Protein AF-A0A7V5G6G7-F1 (afdb_monomer_lite)

Foldseek 3Di:
DDDPQAPQVQLCVLVVNPPVVLLVLLVVLLVVPVPDDLVPDDLVVNLVVLVVCLVSCNNRRSVVLNVLSCVCNVVVDPDPVSVVVNSVSSNVSSVRSCVVVVVQDAAEEEEEALDPVVVVVCCVVRVVRHRYHYDNDLVSRVVCLVPDDHQEYEYDPVRVVNCVVVVVSPHHYD

Structure (mmCIF, N/CA/C/O backbone):
data_AF-A0A7V5G6G7-F1
#
_entry.id   AF-A0A7V5G6G7-F1
#
loop_
_atom_site.group_PDB
_atom_site.id
_atom_site.type_symbol
_atom_site.label_atom_id
_atom_site.label_alt_id
_atom_site.label_comp_id
_atom_site.label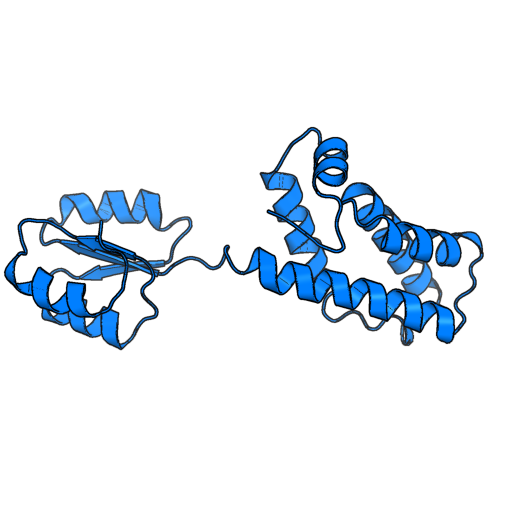_asym_id
_atom_site.label_entity_id
_atom_site.label_seq_id
_atom_site.pdbx_PDB_ins_code
_atom_site.Cartn_x
_atom_site.Cartn_y
_atom_site.Cartn_z
_atom_site.occupancy
_atom_site.B_iso_or_equiv
_atom_site.auth_seq_id
_atom_site.auth_comp_id
_atom_site.auth_asym_id
_atom_site.auth_atom_id
_atom_site.pdbx_PDB_model_num
ATOM 1 N N . MET A 1 1 ? 2.253 11.106 6.820 1.00 67.94 1 MET A N 1
ATOM 2 C CA . MET A 1 1 ? 3.065 9.874 6.968 1.00 67.94 1 MET A CA 1
ATOM 3 C C . MET A 1 1 ? 4.425 10.132 6.327 1.00 67.94 1 MET A C 1
ATOM 5 O O . MET A 1 1 ? 4.432 10.717 5.256 1.00 67.94 1 MET A O 1
ATOM 9 N N . ASN A 1 2 ? 5.552 9.799 6.968 1.00 85.31 2 ASN A N 1
ATOM 10 C CA . ASN A 1 2 ? 6.886 10.084 6.412 1.00 85.31 2 ASN A CA 1
ATOM 11 C C . ASN A 1 2 ? 7.520 8.812 5.824 1.00 85.31 2 ASN A C 1
ATOM 13 O O . ASN A 1 2 ? 7.613 7.802 6.532 1.00 85.31 2 ASN A O 1
ATOM 17 N N . PHE A 1 3 ? 7.955 8.893 4.566 1.00 92.81 3 PHE A N 1
ATOM 18 C CA . PHE A 1 3 ? 8.583 7.819 3.796 1.00 92.81 3 PHE A CA 1
ATOM 19 C C . PHE A 1 3 ? 10.021 8.203 3.428 1.00 92.81 3 PHE A C 1
ATOM 21 O O . PHE A 1 3 ? 10.312 9.339 3.066 1.00 92.81 3 PHE A O 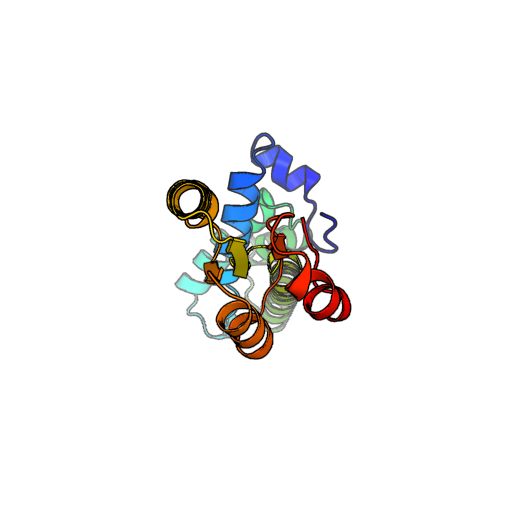1
ATOM 28 N N . LYS A 1 4 ? 10.940 7.245 3.504 1.00 96.19 4 LYS A N 1
ATOM 29 C CA . LYS A 1 4 ? 12.360 7.405 3.184 1.00 96.19 4 LYS A CA 1
ATOM 30 C C . LYS A 1 4 ? 12.622 7.347 1.683 1.00 96.19 4 LYS A C 1
ATOM 32 O O . LYS A 1 4 ? 13.572 7.976 1.209 1.00 96.19 4 LYS A O 1
ATOM 37 N N . TYR A 1 5 ? 11.848 6.554 0.944 1.00 97.06 5 TYR A N 1
ATOM 38 C CA . TYR A 1 5 ? 12.071 6.316 -0.485 1.00 97.06 5 TYR A CA 1
ATOM 39 C C . TYR A 1 5 ? 11.002 6.934 -1.392 1.00 97.06 5 TYR A C 1
ATOM 41 O O . TYR A 1 5 ? 11.114 6.808 -2.614 1.00 97.06 5 TYR A O 1
ATOM 49 N N . ILE A 1 6 ? 10.006 7.605 -0.810 1.00 97.31 6 ILE A N 1
ATOM 50 C CA . ILE A 1 6 ? 8.837 8.136 -1.512 1.00 97.31 6 ILE A CA 1
ATOM 51 C C . ILE A 1 6 ? 8.636 9.603 -1.141 1.00 97.31 6 ILE A C 1
ATOM 53 O O . ILE A 1 6 ? 8.428 9.933 0.025 1.00 97.31 6 ILE A O 1
ATOM 57 N N . ASP A 1 7 ? 8.659 10.475 -2.143 1.00 97.56 7 ASP A N 1
ATOM 58 C CA . ASP A 1 7 ? 8.239 11.865 -1.999 1.00 97.56 7 ASP A CA 1
ATOM 59 C C . ASP A 1 7 ? 6.708 11.936 -2.060 1.00 97.56 7 ASP A C 1
ATOM 61 O O . ASP A 1 7 ? 6.095 11.935 -3.129 1.00 97.56 7 ASP A O 1
ATOM 65 N N . THR A 1 8 ? 6.082 11.924 -0.885 1.00 95.94 8 THR A N 1
ATOM 66 C CA . THR A 1 8 ? 4.618 11.879 -0.777 1.00 95.94 8 THR A CA 1
ATOM 67 C C . THR A 1 8 ? 3.966 13.191 -1.196 1.00 95.94 8 THR A C 1
ATOM 69 O O . THR A 1 8 ? 2.872 13.159 -1.749 1.00 95.94 8 THR A O 1
ATOM 72 N N . GLU A 1 9 ? 4.630 14.330 -0.990 1.00 96.31 9 GLU A N 1
ATOM 73 C CA . GLU A 1 9 ? 4.106 15.627 -1.430 1.00 96.31 9 GLU A CA 1
ATOM 74 C C . GLU A 1 9 ? 4.030 15.670 -2.956 1.00 96.31 9 GLU A C 1
ATOM 76 O O . GLU A 1 9 ? 2.979 15.987 -3.517 1.00 96.31 9 GLU A O 1
ATOM 81 N N . LEU A 1 10 ? 5.102 15.246 -3.631 1.00 97.19 10 LEU A N 1
ATOM 82 C CA . LEU A 1 10 ? 5.132 15.145 -5.088 1.00 97.19 10 LEU A CA 1
ATOM 83 C C . LEU A 1 10 ? 4.106 14.131 -5.618 1.00 97.19 10 LEU A C 1
ATOM 85 O O . LEU A 1 10 ? 3.391 14.409 -6.582 1.00 97.19 10 LEU A O 1
ATOM 89 N N . GLY A 1 11 ? 4.014 12.957 -4.988 1.00 97.12 11 GLY A N 1
ATOM 90 C CA . GLY A 1 11 ? 3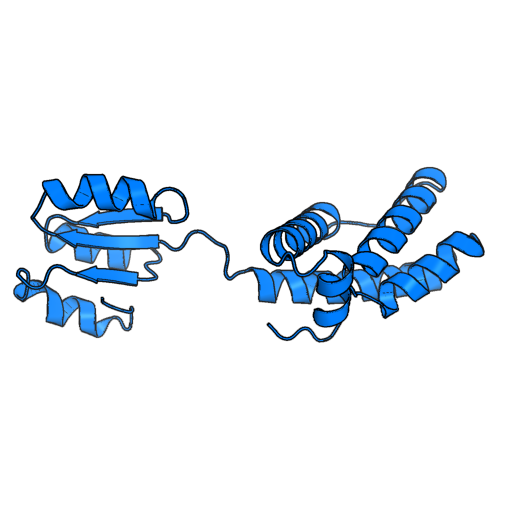.058 11.923 -5.380 1.00 97.12 11 GLY A CA 1
ATOM 91 C C . GLY A 1 11 ? 1.602 12.383 -5.259 1.00 97.12 11 GLY A C 1
ATOM 92 O O . GLY A 1 11 ? 0.802 12.194 -6.177 1.00 97.12 11 GLY A O 1
ATOM 93 N N . LEU A 1 12 ? 1.264 13.061 -4.158 1.00 96.75 12 LEU A N 1
ATOM 94 C CA . LEU A 1 12 ? -0.054 13.666 -3.965 1.00 96.75 12 LEU A CA 1
ATOM 95 C C . LEU A 1 12 ? -0.308 14.798 -4.958 1.00 96.75 12 LEU A C 1
ATOM 97 O O . LEU A 1 12 ? -1.415 14.891 -5.486 1.00 96.75 12 LEU A O 1
ATOM 101 N N . GLN A 1 13 ? 0.698 15.618 -5.273 1.00 97.31 13 GLN A N 1
ATOM 102 C CA . GLN A 1 13 ? 0.575 16.672 -6.281 1.00 97.31 13 GLN A CA 1
ATOM 103 C C . GLN A 1 13 ? 0.153 16.103 -7.645 1.00 97.31 13 GLN A C 1
ATOM 105 O O . GLN A 1 13 ? -0.750 16.651 -8.278 1.00 97.31 13 GLN A O 1
ATOM 110 N N . TYR A 1 14 ? 0.732 14.979 -8.083 1.00 97.00 14 TYR A N 1
ATOM 111 C CA . TYR A 1 14 ? 0.333 14.321 -9.336 1.00 97.00 14 TYR A CA 1
ATOM 112 C C . TYR A 1 14 ? -1.082 13.735 -9.315 1.00 97.00 14 TYR A C 1
ATOM 114 O O . TYR A 1 14 ? -1.667 13.512 -10.376 1.00 97.00 14 TYR A O 1
ATOM 122 N N . LEU A 1 15 ? -1.646 13.512 -8.129 1.00 95.06 15 LEU A N 1
ATOM 123 C CA . LEU A 1 15 ? -3.011 13.028 -7.930 1.00 95.06 15 LEU A CA 1
ATOM 124 C C . LEU A 1 15 ? -3.959 14.123 -7.419 1.00 95.06 15 LEU A C 1
ATOM 126 O O . LEU A 1 15 ? -4.996 13.812 -6.835 1.00 95.06 15 LEU A O 1
ATOM 130 N N . ASN A 1 16 ? -3.628 15.401 -7.643 1.00 94.62 16 ASN A N 1
ATOM 131 C CA . ASN A 1 16 ? -4.431 16.559 -7.229 1.00 94.62 16 ASN A CA 1
ATOM 132 C C . ASN A 1 16 ? -4.789 16.560 -5.728 1.00 94.62 16 ASN A C 1
ATOM 134 O O . ASN A 1 16 ? -5.883 16.968 -5.346 1.00 94.62 16 ASN A O 1
ATOM 138 N N . GLY A 1 17 ? -3.887 16.064 -4.879 1.00 94.06 17 GLY A N 1
ATOM 139 C CA . GLY A 1 17 ? -4.082 15.971 -3.432 1.00 94.06 17 GLY A CA 1
ATOM 140 C C . GLY A 1 17 ? -5.028 14.855 -2.977 1.00 94.06 17 GLY A C 1
ATOM 141 O O . GLY A 1 17 ? -5.401 14.829 -1.809 1.00 94.06 17 GLY A O 1
ATOM 142 N N . ASN A 1 18 ? -5.439 13.933 -3.856 1.00 93.00 18 ASN A N 1
ATOM 143 C CA . ASN A 1 18 ? -6.342 12.845 -3.480 1.00 93.00 18 ASN A CA 1
ATOM 144 C C . ASN A 1 18 ? -5.605 11.747 -2.691 1.00 93.00 18 ASN A C 1
ATOM 146 O O . ASN A 1 18 ? -5.060 10.803 -3.269 1.00 93.00 18 ASN A O 1
ATOM 150 N N . GLU A 1 19 ? -5.614 11.874 -1.364 1.00 92.88 19 GLU A N 1
ATOM 151 C CA . GLU A 1 19 ? -4.961 10.935 -0.447 1.00 92.88 19 GLU A CA 1
ATOM 152 C C . GLU A 1 19 ? -5.532 9.516 -0.534 1.00 92.88 19 GLU A C 1
ATOM 154 O O . GLU A 1 19 ? -4.769 8.553 -0.604 1.00 92.88 19 GLU A O 1
ATOM 159 N N . GLU A 1 20 ? -6.857 9.362 -0.593 1.00 88.25 20 GLU A N 1
ATOM 160 C CA . GLU A 1 20 ? -7.503 8.045 -0.664 1.00 88.25 20 GLU A CA 1
ATOM 161 C C . GLU A 1 20 ? -7.041 7.268 -1.905 1.00 88.25 20 GLU A C 1
ATOM 163 O O . GLU A 1 20 ? -6.612 6.112 -1.817 1.00 88.25 20 GLU A O 1
ATOM 168 N N . LEU A 1 21 ? -7.060 7.929 -3.067 1.00 90.06 21 LEU A N 1
ATOM 169 C CA . LEU A 1 21 ? -6.578 7.353 -4.315 1.00 90.06 21 LEU A CA 1
ATOM 170 C C . LEU A 1 21 ? -5.077 7.055 -4.246 1.00 90.06 21 LEU A C 1
ATOM 172 O O . LEU A 1 21 ? -4.652 5.988 -4.688 1.00 90.06 21 LEU A O 1
ATOM 176 N N . TYR A 1 22 ? -4.282 7.959 -3.674 1.00 95.75 22 TYR A N 1
ATOM 177 C CA . TYR A 1 22 ? -2.844 7.769 -3.509 1.00 95.75 22 TYR A CA 1
ATOM 178 C C . TYR A 1 22 ? -2.533 6.500 -2.706 1.00 95.75 22 TYR A C 1
ATOM 180 O O . TYR A 1 22 ? -1.830 5.612 -3.197 1.00 95.75 22 TYR A O 1
ATOM 188 N N . PHE A 1 23 ? -3.133 6.346 -1.523 1.00 92.31 23 PHE A N 1
ATOM 189 C CA . PHE A 1 23 ? -2.944 5.158 -0.690 1.00 92.31 23 PHE A CA 1
ATOM 190 C C . PHE A 1 23 ? -3.472 3.886 -1.356 1.00 92.31 23 PHE A C 1
ATOM 192 O O . PHE A 1 23 ? -2.823 2.841 -1.282 1.00 92.31 23 PHE A O 1
ATOM 199 N N . LYS A 1 24 ? -4.606 3.959 -2.063 1.00 90.00 24 LYS A N 1
ATOM 200 C CA . LYS A 1 24 ? -5.131 2.829 -2.842 1.00 90.00 24 LYS A CA 1
ATOM 201 C C . LYS A 1 24 ? -4.141 2.369 -3.912 1.00 90.00 24 LYS A C 1
ATOM 203 O O . LYS A 1 24 ? -3.923 1.167 -4.074 1.00 90.00 24 LYS A O 1
ATOM 208 N N . ILE A 1 25 ? -3.517 3.300 -4.634 1.00 95.56 25 ILE A N 1
ATOM 209 C CA . ILE A 1 25 ? -2.525 2.962 -5.659 1.00 95.56 25 ILE A CA 1
ATOM 210 C C . ILE A 1 25 ? -1.250 2.401 -5.013 1.00 95.56 25 ILE A C 1
ATOM 212 O O . ILE A 1 25 ? -0.727 1.412 -5.522 1.00 95.56 25 ILE A O 1
ATOM 216 N N . LEU A 1 26 ? -0.787 2.942 -3.879 1.00 96.25 26 LEU A N 1
ATOM 217 C CA . LEU A 1 26 ? 0.354 2.380 -3.141 1.00 96.25 26 LEU A CA 1
ATOM 218 C C . LEU A 1 26 ? 0.102 0.929 -2.694 1.00 96.25 26 LEU A C 1
ATOM 220 O O . LEU A 1 26 ? 0.958 0.069 -2.896 1.00 96.25 26 LEU A O 1
ATOM 224 N N . LYS A 1 27 ? -1.088 0.622 -2.161 1.00 93.25 27 LYS A N 1
ATOM 225 C CA . LYS A 1 27 ? -1.472 -0.755 -1.790 1.00 93.25 27 LYS A CA 1
ATOM 226 C C . LYS A 1 27 ? -1.486 -1.685 -3.002 1.00 93.25 27 LYS A C 1
ATOM 228 O O . LYS A 1 27 ? -0.924 -2.777 -2.961 1.00 93.25 27 LYS A O 1
ATOM 233 N N . ASN A 1 28 ? -2.074 -1.235 -4.111 1.00 93.38 28 ASN A N 1
ATOM 234 C CA . ASN A 1 28 ? -2.078 -1.997 -5.362 1.00 93.38 28 ASN A CA 1
ATOM 235 C C . ASN A 1 28 ? -0.662 -2.223 -5.906 1.00 93.38 28 ASN A C 1
ATOM 237 O O . ASN A 1 28 ? -0.385 -3.282 -6.468 1.00 93.38 28 ASN A O 1
ATOM 241 N N . PHE A 1 29 ? 0.231 -1.248 -5.735 1.00 97.25 29 PHE A N 1
ATOM 242 C CA . PHE A 1 29 ? 1.632 -1.364 -6.117 1.00 97.25 29 PHE A CA 1
ATOM 243 C C . PHE A 1 29 ? 2.332 -2.476 -5.324 1.00 97.25 29 PHE A C 1
ATOM 245 O O . PHE A 1 29 ? 2.926 -3.362 -5.937 1.00 97.25 29 PHE A O 1
ATOM 252 N N . VAL A 1 30 ? 2.194 -2.490 -3.993 1.00 95.75 30 VAL A N 1
ATOM 253 C CA . VAL A 1 30 ? 2.727 -3.563 -3.130 1.00 95.75 30 VAL A CA 1
ATOM 254 C C . VAL A 1 30 ? 2.178 -4.922 -3.552 1.00 95.75 30 VAL A C 1
ATOM 256 O O . VAL A 1 30 ? 2.946 -5.817 -3.898 1.00 95.75 30 VAL A O 1
ATOM 259 N N . ASN A 1 31 ? 0.850 -5.058 -3.612 1.00 92.25 31 ASN A N 1
ATOM 260 C CA . ASN A 1 31 ? 0.189 -6.324 -3.933 1.00 92.25 31 ASN A CA 1
ATOM 261 C C . ASN A 1 31 ? 0.631 -6.904 -5.279 1.00 92.25 31 ASN A C 1
ATOM 263 O O . ASN A 1 31 ? 0.704 -8.120 -5.434 1.00 92.25 31 ASN A O 1
ATOM 267 N N . ARG A 1 32 ? 0.917 -6.042 -6.259 1.00 94.81 32 ARG A N 1
ATOM 268 C CA . ARG A 1 32 ? 1.304 -6.463 -7.605 1.00 94.81 32 ARG A CA 1
ATOM 269 C C . ARG A 1 32 ? 2.779 -6.837 -7.728 1.00 94.81 32 ARG A C 1
ATOM 271 O O . ARG A 1 32 ? 3.105 -7.663 -8.577 1.00 94.81 32 ARG A O 1
ATOM 278 N N . TYR A 1 33 ? 3.660 -6.203 -6.957 1.00 96.94 33 TYR A N 1
ATOM 279 C CA . TYR A 1 33 ? 5.101 -6.266 -7.214 1.00 96.94 33 TYR A CA 1
ATOM 280 C C . TYR A 1 33 ? 5.937 -6.866 -6.082 1.00 96.94 33 TYR A C 1
ATOM 282 O O . TYR A 1 33 ? 7.123 -7.086 -6.304 1.00 96.94 33 TYR A O 1
ATOM 290 N N . LYS A 1 34 ? 5.357 -7.174 -4.912 1.00 95.19 34 LYS A N 1
ATOM 291 C CA . LYS A 1 34 ? 6.103 -7.724 -3.761 1.00 95.19 34 LYS A CA 1
ATOM 292 C C . LYS A 1 34 ? 6.833 -9.035 -4.045 1.00 95.19 34 LYS A C 1
ATOM 294 O O . LYS A 1 34 ? 7.916 -9.253 -3.524 1.00 95.19 34 LYS A O 1
ATOM 299 N N . ASP A 1 35 ? 6.275 -9.850 -4.935 1.00 94.06 35 ASP A N 1
ATOM 300 C CA . ASP A 1 35 ? 6.833 -11.149 -5.318 1.00 94.06 35 ASP A CA 1
ATOM 301 C C . ASP A 1 35 ? 7.456 -11.115 -6.729 1.00 94.06 35 ASP A C 1
ATOM 303 O O . ASP A 1 35 ? 7.706 -12.157 -7.340 1.00 94.06 35 ASP A O 1
ATOM 307 N N . LEU A 1 36 ? 7.670 -9.921 -7.301 1.00 95.19 36 LEU A N 1
ATOM 308 C CA . LEU A 1 36 ? 8.178 -9.780 -8.663 1.00 95.19 36 LEU A CA 1
ATOM 309 C C . LEU A 1 36 ? 9.640 -10.236 -8.756 1.00 95.19 36 LEU A C 1
ATOM 311 O O . LEU A 1 36 ? 10.540 -9.601 -8.217 1.00 95.19 36 LEU A O 1
ATOM 315 N N . GLN A 1 37 ? 9.886 -11.267 -9.562 1.00 93.69 37 GLN A N 1
ATOM 316 C CA . GLN A 1 37 ? 11.230 -11.715 -9.929 1.00 93.69 37 GLN A CA 1
ATOM 317 C C . GLN A 1 37 ? 11.566 -11.231 -11.341 1.00 93.69 37 GLN A C 1
ATOM 319 O O . GLN A 1 37 ? 11.224 -11.868 -12.338 1.00 93.69 37 GLN A O 1
ATOM 324 N N . ILE A 1 38 ? 12.196 -10.061 -11.443 1.00 92.31 38 ILE A N 1
ATOM 325 C CA . ILE A 1 38 ? 12.409 -9.388 -12.731 1.00 92.31 38 ILE A CA 1
ATOM 326 C C . ILE A 1 38 ? 13.456 -10.090 -13.609 1.00 92.31 38 ILE A C 1
ATOM 328 O O . ILE A 1 38 ? 13.410 -10.007 -14.833 1.00 92.31 38 ILE A O 1
ATOM 332 N N . GLU A 1 39 ? 14.387 -10.810 -12.988 1.00 87.50 39 GLU A N 1
ATOM 333 C CA . GLU A 1 39 ? 15.536 -11.452 -13.626 1.00 87.50 39 GLU A CA 1
ATOM 334 C C . GLU A 1 39 ? 15.158 -12.693 -14.445 1.00 87.50 39 GLU A C 1
ATOM 336 O O . GLU A 1 39 ? 15.946 -13.133 -15.282 1.00 87.50 39 GLU A O 1
ATOM 341 N N . ILE A 1 40 ? 13.971 -13.258 -14.207 1.00 90.94 40 ILE A N 1
ATOM 342 C CA . ILE A 1 40 ? 13.472 -14.460 -14.893 1.00 90.94 40 ILE A CA 1
ATOM 343 C C . ILE A 1 40 ? 12.418 -14.149 -15.963 1.00 90.94 40 ILE A C 1
ATOM 345 O O . ILE A 1 40 ? 11.906 -15.065 -16.607 1.00 90.94 40 ILE A O 1
ATOM 349 N N . LEU A 1 41 ? 12.064 -12.874 -16.147 1.00 93.06 41 LEU A N 1
ATOM 350 C CA . LEU A 1 41 ? 11.089 -12.472 -17.155 1.00 93.06 41 LEU A CA 1
ATOM 351 C C . LEU A 1 41 ? 11.670 -12.596 -18.566 1.00 93.06 41 LEU A C 1
ATOM 353 O O . LEU A 1 41 ? 12.833 -12.277 -18.817 1.00 93.06 41 LEU A O 1
ATOM 357 N N . ASP A 1 42 ? 10.821 -12.998 -19.512 1.00 93.56 42 ASP A N 1
ATOM 358 C CA . ASP A 1 42 ? 11.132 -12.855 -20.932 1.00 93.56 42 ASP A CA 1
ATOM 359 C C . ASP A 1 42 ? 11.246 -11.370 -21.324 1.00 93.56 42 ASP A C 1
ATOM 361 O O . ASP A 1 42 ? 10.766 -10.478 -20.622 1.00 93.56 42 ASP A O 1
ATOM 365 N N . ARG A 1 43 ? 11.916 -11.093 -22.449 1.00 89.56 43 ARG A N 1
ATOM 366 C CA . ARG A 1 43 ? 12.271 -9.724 -22.854 1.00 89.56 43 ARG A CA 1
ATOM 367 C C . ARG A 1 43 ? 11.049 -8.811 -23.017 1.00 89.56 43 ARG A C 1
ATOM 369 O O . ARG A 1 43 ? 11.118 -7.654 -22.606 1.00 89.56 43 ARG A O 1
ATOM 376 N N . ASP A 1 44 ? 9.954 -9.316 -23.576 1.00 90.12 44 ASP A N 1
ATOM 377 C CA . ASP A 1 44 ? 8.755 -8.514 -23.837 1.00 90.12 44 ASP A CA 1
ATOM 378 C C . ASP A 1 44 ? 8.014 -8.186 -22.535 1.00 90.12 44 ASP A C 1
ATOM 380 O O . ASP A 1 44 ? 7.620 -7.040 -22.299 1.00 90.12 44 ASP A O 1
ATOM 384 N N . LYS A 1 45 ? 7.867 -9.165 -21.631 1.00 94.44 45 LYS A N 1
ATOM 385 C CA . LYS A 1 45 ? 7.295 -8.923 -20.299 1.00 94.44 45 LYS A CA 1
ATOM 386 C C . LYS A 1 45 ? 8.183 -8.027 -19.459 1.00 94.44 45 LYS A C 1
ATOM 388 O O . LYS A 1 45 ? 7.658 -7.170 -18.750 1.00 94.44 45 LYS A O 1
ATOM 393 N N . LEU A 1 46 ? 9.498 -8.207 -19.532 1.00 95.25 46 LEU A N 1
ATOM 394 C CA . LEU A 1 46 ? 10.470 -7.380 -18.828 1.00 95.25 46 LEU A CA 1
ATOM 395 C C . LEU A 1 46 ? 10.321 -5.912 -19.230 1.00 95.25 46 LEU A C 1
ATOM 397 O O . LEU A 1 46 ? 10.192 -5.044 -18.366 1.00 95.25 46 LEU A O 1
ATOM 401 N N . ASP A 1 47 ? 10.281 -5.640 -20.533 1.00 94.06 47 ASP A N 1
ATOM 402 C CA . ASP A 1 47 ? 10.173 -4.278 -21.044 1.00 94.06 47 ASP A CA 1
ATOM 403 C C . ASP A 1 47 ? 8.856 -3.610 -20.628 1.00 94.06 47 ASP A C 1
ATOM 405 O O . ASP A 1 47 ? 8.862 -2.507 -20.074 1.00 94.06 47 ASP A O 1
ATOM 409 N N . ASN A 1 48 ? 7.735 -4.318 -20.794 1.00 95.06 48 ASN A N 1
ATOM 410 C CA . ASN A 1 48 ? 6.419 -3.840 -20.369 1.00 95.06 48 ASN A CA 1
ATOM 411 C C . ASN A 1 48 ? 6.345 -3.605 -18.853 1.00 95.06 48 ASN A C 1
ATOM 413 O O . ASN A 1 48 ? 5.768 -2.613 -18.398 1.00 95.06 48 ASN A O 1
ATOM 417 N N . THR A 1 49 ? 6.948 -4.490 -18.059 1.00 96.81 49 THR A N 1
ATOM 418 C CA . THR A 1 49 ? 6.968 -4.382 -16.595 1.00 96.81 49 THR A CA 1
ATOM 419 C C . THR A 1 49 ? 7.781 -3.170 -16.151 1.00 96.81 49 THR A C 1
ATOM 421 O O . THR A 1 49 ? 7.285 -2.362 -15.368 1.00 96.81 49 THR A O 1
ATOM 424 N N . ILE A 1 50 ? 8.988 -2.975 -16.693 1.00 97.00 50 ILE A N 1
ATOM 425 C CA . ILE A 1 50 ? 9.826 -1.811 -16.371 1.00 97.00 50 ILE A CA 1
ATOM 426 C C . ILE A 1 50 ? 9.150 -0.517 -16.825 1.00 97.00 50 ILE A C 1
ATOM 428 O O . ILE A 1 50 ? 9.156 0.458 -16.076 1.00 97.00 50 ILE A O 1
ATOM 432 N N . HIS A 1 51 ? 8.525 -0.498 -18.005 1.00 96.44 51 HIS A N 1
ATOM 433 C CA . HIS A 1 51 ? 7.766 0.660 -18.476 1.00 96.44 51 HIS A CA 1
ATOM 434 C C . HIS A 1 51 ? 6.607 1.013 -17.531 1.00 96.44 51 HIS A C 1
ATOM 436 O O . HIS A 1 51 ? 6.416 2.173 -17.167 1.00 96.44 51 HIS A O 1
ATOM 442 N N . THR A 1 52 ? 5.867 0.002 -17.076 1.00 97.44 52 THR A N 1
ATOM 443 C CA . THR A 1 52 ? 4.752 0.192 -16.142 1.00 97.44 52 THR A CA 1
ATOM 444 C C . THR A 1 52 ? 5.247 0.707 -14.791 1.00 97.44 52 THR A C 1
ATOM 446 O O . THR A 1 52 ? 4.703 1.678 -14.263 1.00 97.44 52 THR A O 1
ATOM 449 N N . ILE A 1 53 ? 6.308 0.107 -14.240 1.00 98.19 53 ILE A N 1
ATOM 450 C CA . ILE A 1 53 ? 6.887 0.547 -12.966 1.00 98.19 53 ILE A CA 1
ATOM 451 C C . ILE A 1 53 ? 7.475 1.953 -13.100 1.00 98.19 53 ILE A C 1
ATOM 453 O O . ILE A 1 53 ? 7.298 2.747 -12.183 1.00 98.19 53 ILE A O 1
ATOM 457 N N . LYS A 1 54 ? 8.095 2.316 -14.232 1.00 97.44 54 LYS A N 1
ATOM 458 C CA . LYS A 1 54 ? 8.543 3.692 -14.521 1.00 97.44 54 LYS A CA 1
ATOM 459 C C . LYS A 1 54 ? 7.392 4.687 -14.363 1.00 97.44 54 LYS A C 1
ATOM 461 O O . LYS A 1 54 ? 7.531 5.657 -13.625 1.00 97.44 54 LYS A O 1
ATOM 466 N N . GLY A 1 55 ? 6.263 4.437 -15.029 1.00 96.88 55 GLY A N 1
ATOM 467 C CA . GLY A 1 55 ? 5.094 5.317 -14.960 1.00 96.88 55 GLY A CA 1
ATOM 468 C C . GLY A 1 55 ? 4.551 5.444 -13.536 1.00 96.88 55 GLY A C 1
ATOM 469 O O . GLY A 1 55 ? 4.443 6.547 -13.011 1.00 96.88 55 GLY A O 1
ATOM 470 N N . LEU A 1 56 ? 4.294 4.308 -12.881 1.00 97.75 56 LEU A N 1
ATOM 471 C CA . LEU A 1 56 ? 3.756 4.285 -11.519 1.00 97.75 56 LEU A CA 1
ATOM 472 C C . LEU A 1 56 ? 4.701 4.944 -10.508 1.00 97.75 56 LEU A C 1
ATOM 474 O O . LEU A 1 56 ? 4.265 5.768 -9.714 1.00 97.75 56 LEU A O 1
ATOM 478 N N . SER A 1 57 ? 5.993 4.620 -10.550 1.00 98.12 57 SER A N 1
ATOM 479 C CA . SER A 1 57 ? 6.988 5.190 -9.634 1.00 98.12 57 SER A CA 1
ATOM 480 C C . SER A 1 57 ? 7.154 6.700 -9.820 1.00 98.12 57 SER A C 1
ATOM 482 O O . SER A 1 57 ? 7.348 7.403 -8.833 1.00 98.12 57 SER A O 1
ATOM 484 N N . ALA A 1 58 ? 7.019 7.221 -11.044 1.00 97.62 58 ALA A N 1
ATOM 485 C CA . ALA A 1 58 ? 6.986 8.662 -11.284 1.00 97.62 58 ALA A CA 1
ATOM 486 C C . ALA A 1 58 ? 5.753 9.312 -10.635 1.00 97.62 58 ALA A C 1
ATOM 488 O O . ALA A 1 58 ? 5.897 10.253 -9.859 1.00 97.62 58 ALA A O 1
ATOM 489 N N . THR A 1 59 ? 4.558 8.776 -10.906 1.00 97.38 59 THR A N 1
ATOM 490 C CA . THR A 1 59 ? 3.294 9.294 -10.356 1.00 97.38 59 THR A CA 1
ATOM 491 C C . THR A 1 59 ? 3.243 9.218 -8.833 1.00 97.38 59 THR A C 1
ATOM 493 O O . THR A 1 59 ? 2.672 10.094 -8.201 1.00 97.38 59 THR A O 1
ATOM 496 N N . LEU A 1 60 ? 3.850 8.195 -8.232 1.00 98.00 60 LEU A N 1
ATOM 497 C CA . LEU A 1 60 ? 3.827 7.967 -6.787 1.00 98.00 60 LEU A CA 1
ATOM 498 C C . LEU A 1 60 ? 4.980 8.650 -6.038 1.00 98.00 60 LEU A C 1
ATOM 500 O O . LEU A 1 60 ? 5.152 8.395 -4.855 1.00 98.00 60 LEU A O 1
ATOM 504 N N . GLY A 1 61 ? 5.807 9.468 -6.700 1.00 97.75 61 GLY A N 1
ATOM 505 C CA . GLY A 1 61 ? 6.918 10.167 -6.040 1.00 97.75 61 GLY A CA 1
ATOM 506 C C . GLY A 1 61 ? 8.116 9.277 -5.672 1.00 97.75 61 GLY A C 1
ATOM 507 O O . GLY A 1 61 ? 8.994 9.679 -4.911 1.00 97.75 61 GLY A O 1
ATOM 508 N N . MET A 1 62 ? 8.220 8.071 -6.235 1.00 98.25 62 MET A N 1
ATOM 509 C CA . MET A 1 62 ? 9.357 7.151 -6.070 1.00 98.25 62 MET A CA 1
ATOM 510 C C . MET A 1 62 ? 10.495 7.509 -7.046 1.00 98.25 62 MET A C 1
ATOM 512 O O . MET A 1 62 ? 10.929 6.697 -7.871 1.00 98.25 62 MET A O 1
ATOM 516 N N . THR A 1 63 ? 10.976 8.751 -6.973 1.00 97.00 63 THR A N 1
ATOM 517 C CA . THR A 1 63 ? 11.853 9.395 -7.973 1.00 97.00 63 THR A CA 1
ATOM 518 C C . THR A 1 63 ? 13.067 8.550 -8.365 1.00 97.00 63 THR A C 1
ATOM 520 O O . THR A 1 63 ? 13.286 8.280 -9.545 1.00 97.00 63 THR A O 1
ATOM 523 N N . LYS A 1 64 ? 13.809 8.023 -7.383 1.00 97.88 64 LYS A N 1
ATOM 524 C CA . LYS A 1 64 ? 14.998 7.185 -7.629 1.00 97.88 64 LYS A CA 1
ATOM 525 C C . LYS A 1 64 ? 14.678 5.888 -8.374 1.00 97.88 64 LYS A C 1
ATOM 527 O O . LYS A 1 64 ? 15.484 5.445 -9.187 1.00 97.88 64 LYS A O 1
ATOM 532 N N . LEU A 1 65 ? 13.534 5.259 -8.091 1.00 98.25 65 LEU A N 1
ATOM 533 C CA . LEU A 1 65 ? 13.112 4.053 -8.810 1.00 98.25 65 LEU A CA 1
ATOM 534 C C . LEU A 1 65 ? 12.732 4.401 -10.254 1.00 98.25 65 LEU A C 1
ATOM 536 O O . LEU A 1 65 ? 13.175 3.716 -11.174 1.00 98.25 65 LEU A O 1
ATOM 540 N N . SER A 1 66 ? 11.994 5.497 -10.449 1.00 98.06 66 SER A N 1
ATOM 541 C CA . SER A 1 66 ? 11.615 6.000 -11.775 1.00 98.06 66 SER A CA 1
ATOM 542 C C . SER A 1 66 ? 12.831 6.328 -12.644 1.00 98.06 66 SER A C 1
ATOM 544 O O . SER A 1 66 ? 12.879 5.957 -13.818 1.00 98.06 66 SER A O 1
ATOM 546 N N . GLU A 1 67 ? 13.869 6.940 -12.071 1.00 97.25 67 GLU A N 1
ATOM 547 C CA . GLU A 1 67 ? 15.125 7.221 -12.774 1.00 97.25 67 GLU A CA 1
ATOM 548 C C . GLU A 1 67 ? 15.838 5.947 -13.245 1.00 97.25 67 GLU A C 1
ATOM 550 O O . GLU A 1 67 ? 16.302 5.879 -14.387 1.00 97.25 67 GLU A O 1
ATOM 555 N N . ILE A 1 68 ? 15.933 4.925 -12.385 1.00 96.69 68 ILE A N 1
ATOM 556 C CA . ILE A 1 68 ? 16.545 3.637 -12.749 1.00 96.69 68 ILE A CA 1
ATOM 557 C C . ILE A 1 68 ? 15.705 2.956 -13.837 1.00 96.69 68 ILE A C 1
ATOM 559 O O . ILE A 1 68 ? 16.252 2.528 -14.855 1.00 96.69 68 ILE A O 1
ATOM 563 N N . ALA A 1 69 ? 14.379 2.921 -13.669 1.00 97.00 69 ALA A N 1
ATOM 564 C CA . ALA A 1 69 ? 13.444 2.359 -14.642 1.00 97.00 69 ALA A CA 1
ATOM 565 C C . ALA A 1 69 ? 13.553 3.053 -16.009 1.00 97.00 69 ALA A C 1
ATOM 567 O O . ALA A 1 69 ? 13.565 2.400 -17.050 1.00 97.00 69 ALA A O 1
ATOM 568 N N . THR A 1 70 ? 13.695 4.380 -16.006 1.00 96.56 70 THR A N 1
ATOM 569 C CA . THR A 1 70 ? 13.879 5.199 -17.208 1.00 96.56 70 THR A CA 1
ATOM 570 C C . THR A 1 70 ? 15.165 4.829 -17.936 1.00 96.56 70 THR A C 1
ATOM 572 O O . THR A 1 70 ? 15.123 4.541 -19.130 1.00 96.56 70 THR A O 1
ATOM 575 N N . LYS A 1 71 ? 16.292 4.734 -17.217 1.00 95.38 71 LYS A N 1
ATOM 576 C CA . LYS A 1 71 ? 17.583 4.336 -17.802 1.00 95.38 71 LYS A CA 1
ATOM 577 C C . LYS A 1 71 ? 17.528 2.940 -18.428 1.00 95.38 71 LYS A C 1
ATOM 579 O O . LYS A 1 71 ? 18.083 2.749 -19.509 1.00 95.38 71 LYS A O 1
ATOM 584 N N . LEU A 1 72 ? 16.862 1.991 -17.768 1.00 94.69 72 LEU A N 1
ATOM 585 C CA . LEU A 1 72 ? 16.667 0.630 -18.277 1.00 94.69 72 LEU A CA 1
ATOM 586 C C . LEU A 1 72 ? 15.779 0.613 -19.531 1.00 94.69 72 LEU A C 1
ATOM 588 O O . LEU A 1 72 ? 16.147 0.011 -20.537 1.00 94.69 72 LEU A O 1
ATOM 592 N N . ASN A 1 73 ? 14.630 1.292 -19.486 1.00 92.19 73 ASN A N 1
ATOM 593 C CA . ASN A 1 73 ? 13.624 1.270 -20.551 1.00 92.19 73 ASN A CA 1
ATOM 594 C C . ASN A 1 73 ? 14.054 2.047 -21.805 1.00 92.19 73 ASN A C 1
ATOM 596 O O . ASN A 1 73 ? 13.785 1.585 -22.908 1.00 92.19 73 ASN A O 1
ATOM 600 N N . GLU A 1 74 ? 14.741 3.186 -21.673 1.00 91.94 74 GLU A N 1
ATOM 601 C CA . GLU A 1 74 ? 15.182 3.992 -22.826 1.00 91.94 74 GLU A CA 1
ATOM 602 C C . GLU A 1 74 ? 16.375 3.372 -23.545 1.00 91.94 74 GLU A C 1
ATOM 604 O O . GLU A 1 74 ? 16.408 3.319 -24.772 1.00 91.94 74 GLU A O 1
ATOM 609 N N . LYS A 1 75 ? 17.355 2.870 -22.785 1.00 88.69 75 LYS A N 1
ATOM 610 C CA . LYS A 1 75 ? 18.550 2.256 -23.374 1.00 88.69 75 LYS A CA 1
ATOM 611 C C . LYS A 1 75 ? 18.321 0.803 -23.786 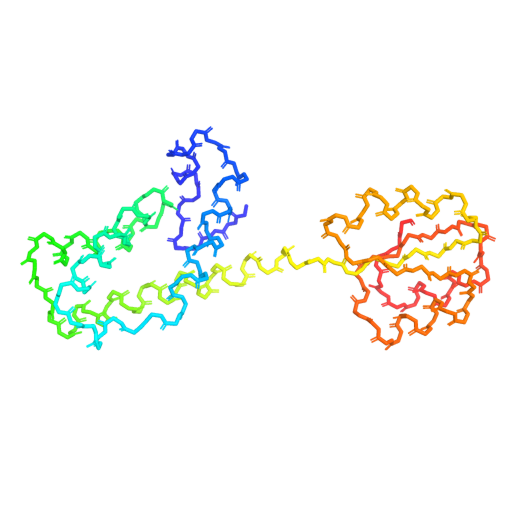1.00 88.69 75 LYS A C 1
ATOM 613 O O . LYS A 1 75 ? 19.147 0.254 -24.508 1.00 88.69 75 LYS A O 1
ATOM 618 N N . LYS A 1 76 ? 17.235 0.177 -23.310 1.00 86.62 76 LYS A N 1
ATOM 619 C CA . LYS A 1 76 ? 16.952 -1.263 -23.454 1.00 86.62 76 LYS A CA 1
ATOM 620 C C . LYS A 1 76 ? 18.135 -2.136 -22.996 1.00 86.62 76 LYS A C 1
ATOM 622 O O . LYS A 1 76 ? 18.385 -3.206 -23.550 1.00 86.62 76 LYS A O 1
ATOM 627 N N . ILE A 1 77 ? 18.877 -1.659 -21.989 1.00 85.00 77 ILE A N 1
ATOM 628 C CA . ILE A 1 77 ? 20.035 -2.347 -21.404 1.00 85.00 77 ILE A CA 1
ATOM 629 C C . ILE A 1 77 ? 19.558 -3.079 -20.155 1.00 85.00 77 ILE A C 1
ATOM 631 O O . ILE A 1 77 ? 19.385 -2.468 -19.105 1.00 85.00 77 ILE A O 1
ATOM 635 N N . TYR A 1 78 ? 19.376 -4.391 -20.271 1.00 87.50 78 TYR A N 1
ATOM 636 C CA . TYR A 1 78 ? 18.958 -5.274 -19.177 1.00 87.50 78 TYR A CA 1
ATOM 637 C C . TYR A 1 78 ? 20.112 -6.162 -18.716 1.00 87.50 78 TYR A C 1
ATOM 639 O O . TYR A 1 78 ? 20.000 -7.383 -18.622 1.00 87.50 78 TYR A O 1
ATOM 647 N N . GLU A 1 79 ? 21.263 -5.541 -18.484 1.00 90.19 79 GLU A N 1
ATOM 648 C CA . GLU A 1 79 ? 22.405 -6.219 -17.882 1.00 90.19 79 GLU A CA 1
ATOM 649 C C . GLU A 1 79 ? 22.055 -6.673 -16.464 1.00 90.19 79 GLU A C 1
ATOM 651 O O . GLU A 1 79 ? 21.374 -5.962 -15.718 1.00 90.19 79 GLU A O 1
ATOM 656 N N . LYS A 1 80 ? 22.562 -7.848 -16.081 1.00 89.50 80 LYS A N 1
ATOM 657 C CA . LYS A 1 80 ? 22.260 -8.488 -14.796 1.00 89.50 80 LYS A CA 1
ATOM 658 C C . LYS A 1 80 ? 22.449 -7.539 -13.609 1.00 89.50 80 LYS A C 1
ATOM 660 O O . LYS A 1 80 ? 21.562 -7.437 -12.770 1.00 89.50 80 LYS A O 1
ATOM 665 N N . ASP A 1 81 ? 23.548 -6.790 -13.572 1.00 92.50 81 ASP A N 1
ATOM 666 C CA . ASP A 1 81 ? 23.844 -5.875 -12.463 1.00 92.50 81 ASP A CA 1
ATOM 667 C C . ASP A 1 81 ? 22.845 -4.713 -12.370 1.00 92.50 81 ASP A C 1
ATOM 669 O O . ASP A 1 81 ? 22.492 -4.280 -11.272 1.00 92.50 81 ASP A O 1
ATOM 673 N N . LYS A 1 82 ? 22.334 -4.235 -13.511 1.00 93.44 82 LYS A N 1
ATOM 674 C CA . LYS A 1 82 ? 21.331 -3.163 -13.568 1.00 93.44 82 LYS A CA 1
ATOM 675 C C . LYS A 1 82 ? 19.945 -3.648 -13.162 1.00 93.44 82 LYS A C 1
ATOM 677 O O . LYS A 1 82 ? 19.229 -2.923 -12.474 1.00 93.44 82 LYS A O 1
ATOM 682 N N . LEU A 1 83 ? 19.589 -4.876 -13.536 1.00 94.75 83 LEU A N 1
ATOM 683 C CA . LEU A 1 83 ? 18.362 -5.518 -13.063 1.00 94.75 83 LEU A CA 1
ATOM 684 C C . LEU A 1 83 ? 18.408 -5.760 -11.552 1.00 94.75 83 LEU A C 1
ATOM 686 O O . LEU A 1 83 ? 17.443 -5.442 -10.865 1.00 94.75 83 LEU A O 1
ATOM 690 N N . ILE A 1 84 ? 19.550 -6.210 -11.022 1.00 93.62 84 ILE A N 1
ATOM 691 C CA . ILE A 1 84 ? 19.753 -6.374 -9.577 1.00 93.62 84 ILE A CA 1
ATOM 692 C C . ILE A 1 84 ? 19.635 -5.027 -8.848 1.00 93.62 84 ILE A C 1
ATOM 694 O O . ILE A 1 84 ? 19.022 -4.954 -7.785 1.00 93.62 84 ILE A O 1
ATOM 698 N N . GLU A 1 85 ? 20.214 -3.952 -9.391 1.00 94.81 85 GLU A N 1
ATOM 699 C CA . GLU A 1 85 ? 20.097 -2.601 -8.824 1.00 94.81 85 GLU A CA 1
ATOM 700 C C . GLU A 1 85 ? 18.630 -2.143 -8.752 1.00 94.81 85 GLU A C 1
ATOM 702 O O . GLU A 1 85 ? 18.176 -1.666 -7.707 1.00 94.81 85 GLU A O 1
ATOM 707 N N . PHE A 1 86 ? 17.880 -2.334 -9.840 1.00 96.88 86 PHE A N 1
ATOM 708 C CA . PHE A 1 86 ? 16.452 -2.029 -9.907 1.00 96.88 86 PHE A CA 1
ATOM 709 C C . PHE A 1 86 ? 15.637 -2.858 -8.909 1.00 96.88 86 PHE A C 1
ATOM 711 O O . PHE A 1 86 ? 14.885 -2.289 -8.120 1.00 96.88 86 PHE A O 1
ATOM 718 N N . SER A 1 87 ? 15.834 -4.178 -8.908 1.00 96.44 87 SER A N 1
ATOM 719 C CA . SER A 1 87 ? 15.154 -5.141 -8.035 1.00 96.44 87 SER A CA 1
ATOM 720 C C . SER A 1 87 ? 15.360 -4.791 -6.558 1.00 96.44 87 SER A C 1
ATOM 722 O O . SER A 1 87 ? 14.402 -4.630 -5.806 1.00 96.44 87 SER A O 1
ATOM 724 N N . LYS A 1 88 ? 16.603 -4.487 -6.158 1.00 96.56 88 LYS A N 1
ATOM 725 C CA . LYS A 1 88 ? 16.917 -4.012 -4.801 1.00 96.56 88 LYS A CA 1
ATOM 726 C C . LYS A 1 88 ? 16.203 -2.711 -4.447 1.00 96.56 88 LYS A C 1
ATOM 728 O O . LYS A 1 88 ? 15.736 -2.557 -3.321 1.00 96.56 88 LYS A O 1
ATOM 733 N N . LYS A 1 89 ? 16.150 -1.740 -5.367 1.00 97.75 89 LYS A N 1
ATOM 734 C CA . LYS A 1 89 ? 15.470 -0.465 -5.101 1.00 97.75 89 LYS A CA 1
ATOM 735 C C . LYS A 1 89 ? 13.962 -0.660 -4.951 1.00 97.75 89 LYS A C 1
ATOM 737 O O . LYS A 1 89 ? 13.384 -0.045 -4.059 1.00 97.75 89 LYS A O 1
ATOM 742 N N . LEU A 1 90 ? 13.364 -1.490 -5.802 1.00 98.31 90 LEU A N 1
ATOM 743 C CA . LEU A 1 90 ? 11.956 -1.856 -5.724 1.00 98.31 90 LEU A CA 1
ATOM 744 C C . LEU A 1 90 ? 11.649 -2.524 -4.381 1.00 98.31 90 LEU A C 1
ATOM 746 O O . LEU A 1 90 ? 10.750 -2.063 -3.687 1.00 98.31 90 LEU A O 1
ATOM 750 N N . GLN A 1 91 ? 12.448 -3.513 -3.970 1.00 97.69 91 GLN A N 1
ATOM 751 C CA . GLN A 1 91 ? 12.234 -4.218 -2.707 1.00 97.69 91 GLN A CA 1
ATOM 752 C C . GLN A 1 91 ? 12.282 -3.277 -1.498 1.00 97.69 91 GLN A C 1
ATOM 754 O O . GLN A 1 91 ? 11.387 -3.312 -0.669 1.00 97.69 91 GLN A O 1
ATOM 759 N N . LEU A 1 92 ? 13.250 -2.354 -1.439 1.00 97.75 92 LEU A N 1
ATOM 760 C CA . LEU A 1 92 ? 13.327 -1.372 -0.346 1.00 97.75 92 LEU A CA 1
ATOM 761 C C . LEU A 1 92 ? 12.070 -0.497 -0.222 1.00 97.75 92 LEU A C 1
ATOM 763 O O . LEU A 1 92 ? 11.714 -0.088 0.880 1.00 97.75 92 LEU A O 1
ATOM 767 N N . ILE A 1 93 ? 11.435 -0.169 -1.350 1.00 98.06 93 ILE A N 1
ATOM 768 C CA . ILE A 1 93 ? 10.180 0.588 -1.370 1.00 98.06 93 ILE A CA 1
ATOM 769 C C . ILE A 1 93 ? 9.027 -0.298 -0.906 1.00 98.06 93 ILE A C 1
ATOM 771 O O . ILE A 1 93 ? 8.201 0.156 -0.124 1.00 98.06 93 ILE A O 1
ATOM 775 N N . ILE A 1 94 ? 8.970 -1.546 -1.371 1.00 97.50 94 ILE A N 1
ATOM 776 C CA . ILE A 1 94 ? 7.928 -2.499 -0.980 1.00 97.50 94 ILE A CA 1
ATOM 777 C C . ILE A 1 94 ? 7.991 -2.776 0.519 1.00 97.50 94 ILE A C 1
ATOM 779 O O . ILE A 1 94 ? 6.971 -2.616 1.177 1.00 97.50 94 ILE A O 1
ATOM 783 N N . ASP A 1 95 ? 9.170 -3.068 1.067 1.00 95.44 95 ASP A N 1
ATOM 784 C CA . ASP A 1 95 ? 9.359 -3.307 2.501 1.00 95.44 95 ASP A CA 1
ATOM 785 C C . ASP A 1 95 ? 8.902 -2.093 3.328 1.00 95.44 95 ASP A C 1
ATOM 787 O O . ASP A 1 95 ? 8.200 -2.222 4.332 1.00 95.44 95 ASP A O 1
ATOM 791 N N . GLU A 1 96 ? 9.269 -0.882 2.894 1.00 95.25 96 GLU A N 1
ATOM 792 C CA . GLU A 1 96 ? 8.828 0.350 3.548 1.00 95.25 96 GLU A CA 1
ATOM 793 C C . GLU A 1 96 ? 7.302 0.517 3.484 1.00 95.25 96 GLU A C 1
ATOM 795 O O . GLU A 1 96 ? 6.679 0.857 4.492 1.00 95.25 96 GLU A O 1
ATOM 800 N N . LEU A 1 97 ? 6.695 0.277 2.320 1.00 94.62 97 LEU A N 1
ATOM 801 C CA . LEU A 1 97 ? 5.249 0.363 2.142 1.00 94.62 97 LEU A CA 1
ATOM 802 C C . LEU A 1 97 ? 4.514 -0.700 2.956 1.00 94.62 97 LEU A C 1
ATOM 804 O O . LEU A 1 97 ? 3.512 -0.374 3.576 1.00 94.62 97 LEU A O 1
ATOM 808 N N . GLU A 1 98 ? 4.998 -1.936 3.010 1.00 91.69 98 GLU A N 1
ATOM 809 C CA . GLU A 1 98 ? 4.390 -2.994 3.816 1.00 91.69 98 GLU A CA 1
ATOM 810 C C . GLU A 1 98 ? 4.424 -2.650 5.303 1.00 91.69 98 GLU A C 1
ATOM 812 O O . GLU A 1 98 ? 3.435 -2.874 5.992 1.00 91.69 98 GLU A O 1
ATOM 817 N N . ILE A 1 99 ? 5.508 -2.055 5.806 1.00 90.06 99 ILE A N 1
ATOM 818 C CA . ILE 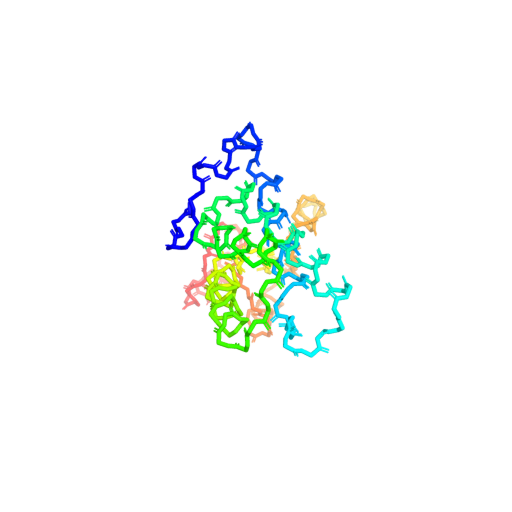A 1 99 ? 5.587 -1.605 7.204 1.00 90.06 99 ILE A CA 1
ATOM 819 C C . ILE A 1 99 ? 4.626 -0.441 7.462 1.00 90.06 99 ILE A C 1
ATOM 821 O O . ILE A 1 99 ? 3.951 -0.405 8.487 1.00 90.06 99 ILE A O 1
ATOM 825 N N . LYS A 1 100 ? 4.578 0.542 6.560 1.00 89.44 100 LYS A N 1
ATOM 826 C CA . LYS A 1 100 ? 3.808 1.775 6.773 1.00 89.44 100 LYS A CA 1
ATOM 827 C C . LYS A 1 100 ? 2.319 1.601 6.495 1.00 89.44 100 LYS A C 1
ATOM 829 O O . LYS A 1 100 ? 1.513 2.232 7.155 1.00 89.44 100 LYS A O 1
ATOM 834 N N . LEU A 1 101 ? 1.934 0.759 5.543 1.00 85.81 101 LEU A N 1
ATOM 835 C CA . LEU A 1 101 ? 0.534 0.545 5.167 1.00 85.81 101 LEU A CA 1
ATOM 836 C C . LEU A 1 101 ? -0.149 -0.560 5.987 1.00 85.81 101 LEU A C 1
ATOM 838 O O . LEU A 1 101 ? -1.329 -0.825 5.772 1.00 85.81 101 LEU A O 1
ATOM 842 N N . GLN A 1 102 ? 0.561 -1.185 6.933 1.00 70.88 102 GLN A N 1
ATOM 843 C CA . GLN A 1 102 ? 0.006 -2.180 7.859 1.00 70.88 102 GLN A CA 1
ATOM 844 C C . GLN A 1 102 ? -1.113 -1.633 8.766 1.00 70.88 102 GLN A C 1
ATOM 846 O O . GLN A 1 102 ? -1.896 -2.429 9.281 1.00 70.88 102 GLN A O 1
ATOM 851 N N . ASP A 1 103 ? -1.247 -0.308 8.893 1.00 60.81 103 ASP A N 1
ATOM 852 C CA . ASP A 1 103 ? -2.294 0.364 9.683 1.00 60.81 103 ASP A CA 1
ATOM 853 C C . ASP A 1 103 ? -3.727 0.219 9.120 1.00 60.81 103 ASP A C 1
ATOM 855 O O . ASP A 1 103 ? -4.669 0.717 9.733 1.00 60.81 103 ASP A O 1
ATOM 859 N N . ASP A 1 104 ? -3.911 -0.470 7.987 1.00 57.12 104 ASP A N 1
ATOM 860 C CA . ASP A 1 104 ? -5.218 -0.667 7.337 1.00 57.12 104 ASP A CA 1
ATOM 861 C C . ASP A 1 104 ? -5.759 -2.103 7.424 1.00 57.12 104 ASP A C 1
ATOM 863 O O . ASP A 1 104 ? -6.686 -2.466 6.700 1.00 57.12 104 ASP A O 1
ATOM 867 N N . LYS A 1 105 ? -5.196 -2.959 8.289 1.00 56.09 105 LYS A N 1
ATOM 868 C CA . LYS A 1 105 ? -5.939 -4.171 8.661 1.00 56.09 105 LYS A CA 1
ATOM 869 C C . LYS A 1 105 ? -7.197 -3.743 9.423 1.00 56.09 105 LYS A C 1
ATOM 871 O O . LYS A 1 105 ? -7.068 -2.889 10.305 1.00 56.09 105 LYS A O 1
ATOM 876 N N . PRO A 1 106 ? -8.376 -4.323 9.121 1.00 59.69 106 PRO A N 1
ATOM 877 C CA . PRO A 1 106 ? -9.560 -4.102 9.933 1.00 59.69 106 PRO A CA 1
ATOM 878 C C . PRO A 1 106 ? -9.187 -4.412 11.377 1.00 59.69 106 PRO A C 1
ATOM 880 O O . PRO A 1 106 ? -8.728 -5.503 11.713 1.00 59.69 106 PRO A O 1
ATOM 883 N N . LYS A 1 107 ? -9.274 -3.378 12.199 1.00 81.50 107 LYS A N 1
ATOM 884 C CA . LYS A 1 107 ? -9.073 -3.470 13.634 1.00 81.50 107 LYS A CA 1
ATOM 885 C C . LYS A 1 107 ? -10.230 -4.266 14.214 1.00 81.50 107 LYS A C 1
ATOM 887 O O . LYS A 1 107 ? -11.368 -4.000 13.839 1.00 81.50 107 LYS A O 1
ATOM 892 N N . THR A 1 108 ? -9.952 -5.201 15.115 1.00 91.62 108 THR A N 1
ATOM 893 C CA . THR A 1 108 ? -11.016 -5.834 15.893 1.00 91.62 108 THR A CA 1
ATOM 894 C C . THR A 1 108 ? -11.412 -4.877 17.013 1.00 91.62 108 THR A C 1
ATOM 896 O O . THR A 1 108 ? -10.571 -4.491 17.840 1.00 91.62 108 THR A O 1
ATOM 899 N N . ILE A 1 109 ? -12.666 -4.435 16.982 1.00 93.19 109 ILE A N 1
ATOM 900 C CA . ILE A 1 109 ? -13.300 -3.579 17.983 1.00 93.19 109 ILE A CA 1
ATOM 901 C C . ILE A 1 109 ? -14.226 -4.462 18.813 1.00 93.19 109 ILE A C 1
ATOM 903 O O . ILE A 1 109 ? -15.099 -5.133 18.265 1.00 93.19 109 ILE A O 1
ATOM 907 N N . LEU A 1 110 ? -14.043 -4.449 20.131 1.00 94.31 110 LEU A N 1
ATOM 908 C CA . LEU A 1 110 ? -14.944 -5.118 21.063 1.00 94.31 110 LEU A CA 1
ATOM 909 C C . LEU A 1 110 ? -15.945 -4.104 21.617 1.00 94.31 110 LEU A C 1
ATOM 911 O O . LEU A 1 110 ? -15.546 -3.103 22.207 1.00 94.31 110 LEU A O 1
ATOM 915 N N . ILE A 1 111 ? -17.233 -4.374 21.452 1.00 93.69 111 ILE A N 1
ATOM 916 C CA . ILE A 1 111 ? -18.321 -3.599 22.046 1.00 93.69 111 ILE A CA 1
ATOM 917 C C . ILE A 1 111 ? -18.824 -4.363 23.269 1.00 93.69 111 ILE A C 1
ATOM 919 O O . ILE A 1 111 ? -19.244 -5.512 23.143 1.00 93.69 111 ILE A O 1
ATOM 923 N N . ILE A 1 112 ? -18.774 -3.736 24.443 1.00 91.88 112 ILE A N 1
ATOM 924 C CA . ILE A 1 112 ? -19.287 -4.299 25.696 1.00 91.88 112 ILE A CA 1
ATOM 925 C C . ILE A 1 112 ? -20.502 -3.471 26.106 1.00 91.88 112 ILE A C 1
ATOM 927 O O . ILE A 1 112 ? -20.353 -2.317 26.511 1.00 91.88 112 ILE A O 1
ATOM 931 N N . THR A 1 113 ? -21.693 -4.045 25.950 1.00 88.81 113 THR A N 1
ATOM 932 C CA . THR A 1 113 ? -22.973 -3.368 26.198 1.00 88.81 113 THR A CA 1
ATOM 933 C C . THR A 1 113 ? -24.064 -4.391 26.484 1.00 88.81 113 THR A C 1
ATOM 935 O O . THR A 1 113 ? -24.085 -5.460 25.875 1.00 88.81 113 THR A O 1
ATOM 938 N N . ASP A 1 114 ? -24.997 -4.056 27.373 1.00 85.19 114 ASP A N 1
ATOM 939 C CA . ASP A 1 114 ? -26.221 -4.834 27.586 1.00 85.19 114 ASP A CA 1
ATOM 940 C C . ASP A 1 114 ? -27.415 -4.287 26.769 1.00 85.19 114 ASP A C 1
ATOM 942 O O . ASP A 1 114 ? -28.481 -4.914 26.701 1.00 85.19 114 ASP A O 1
ATOM 946 N N . LYS A 1 115 ? -27.238 -3.150 26.078 1.00 83.06 115 LYS A N 1
ATOM 947 C CA . LYS A 1 115 ? -28.268 -2.466 25.284 1.00 83.06 115 LYS A CA 1
ATOM 948 C C . LYS A 1 115 ? -28.257 -2.922 23.830 1.00 83.06 115 LYS A C 1
ATOM 950 O O . LYS A 1 115 ? -27.584 -2.374 22.963 1.00 83.06 115 LYS A O 1
ATOM 955 N N . ILE A 1 116 ? -29.131 -3.883 23.537 1.00 73.19 116 ILE A N 1
ATOM 956 C CA . ILE A 1 116 ? -29.255 -4.513 22.211 1.00 73.19 116 ILE A CA 1
ATOM 957 C C . ILE A 1 116 ? -29.503 -3.505 21.070 1.00 73.19 116 ILE A C 1
ATOM 959 O O . ILE A 1 116 ? -29.014 -3.703 19.964 1.00 73.19 116 ILE A O 1
ATOM 963 N N . ILE A 1 117 ? -30.228 -2.412 21.333 1.00 70.62 117 ILE A N 1
ATOM 964 C CA . ILE A 1 117 ? -30.597 -1.413 20.311 1.00 70.62 117 ILE A CA 1
ATOM 965 C C . ILE A 1 117 ? -29.366 -0.683 19.751 1.00 70.62 117 ILE A C 1
ATOM 967 O O . ILE A 1 117 ? -29.341 -0.345 18.568 1.00 70.62 117 ILE A O 1
ATOM 971 N N . ASP A 1 118 ? -28.344 -0.460 20.577 1.00 75.56 118 ASP A N 1
ATOM 972 C CA . ASP A 1 118 ? -27.151 0.285 20.171 1.00 75.56 118 ASP A CA 1
ATOM 973 C C . ASP A 1 118 ? -26.201 -0.586 19.332 1.00 75.56 118 ASP A C 1
ATOM 975 O O . ASP A 1 118 ? -25.451 -0.077 18.498 1.00 75.56 118 ASP A O 1
ATOM 979 N N . ILE A 1 119 ? -26.285 -1.911 19.484 1.00 86.12 119 ILE A N 1
ATOM 980 C CA . ILE A 1 119 ? -25.418 -2.877 18.804 1.00 86.12 119 ILE A CA 1
ATOM 981 C C . ILE A 1 119 ? -25.635 -2.854 17.290 1.00 86.12 119 ILE A C 1
ATOM 983 O O . ILE A 1 119 ? -24.662 -2.762 16.547 1.00 86.12 119 ILE A O 1
ATOM 987 N N . ASP A 1 120 ? -26.887 -2.910 16.829 1.00 86.12 120 ASP A N 1
ATOM 988 C CA . ASP A 1 120 ? -27.198 -2.996 15.395 1.00 86.12 120 ASP A CA 1
ATOM 989 C C . ASP A 1 120 ? -26.661 -1.776 14.630 1.00 86.12 120 ASP A C 1
ATOM 991 O O . ASP A 1 120 ? -26.034 -1.916 13.579 1.00 86.12 120 ASP A O 1
ATOM 995 N N . ILE A 1 121 ? -26.833 -0.578 15.202 1.00 85.81 121 ILE A N 1
ATOM 996 C CA . ILE A 1 121 ? -26.341 0.682 14.628 1.00 85.81 121 ILE A CA 1
ATOM 997 C C . ILE A 1 121 ? -24.808 0.707 14.620 1.00 85.81 121 ILE A C 1
ATOM 999 O O . ILE A 1 121 ? -24.191 1.124 13.638 1.00 85.81 121 ILE A O 1
ATOM 1003 N N . LEU A 1 122 ? -24.169 0.270 15.707 1.00 86.00 122 LEU A N 1
ATOM 1004 C CA . LEU A 1 122 ? -22.710 0.242 15.795 1.00 86.00 122 LEU A CA 1
ATOM 1005 C C . LEU A 1 122 ? -22.100 -0.767 14.818 1.00 86.00 122 LEU A C 1
ATOM 1007 O O . LEU A 1 122 ? -21.093 -0.450 14.187 1.00 86.00 122 LEU A O 1
ATOM 1011 N N . ILE A 1 123 ? -22.713 -1.940 14.645 1.00 87.44 123 ILE A N 1
ATOM 1012 C CA . ILE A 1 123 ? -22.296 -2.925 13.642 1.00 87.44 123 ILE A CA 1
ATOM 1013 C C . ILE A 1 123 ? -22.457 -2.348 12.233 1.00 87.44 123 ILE A C 1
ATOM 1015 O O . ILE A 1 123 ? -21.532 -2.473 11.435 1.00 87.44 123 ILE A O 1
ATOM 1019 N N . GLU A 1 124 ? -23.573 -1.676 11.931 1.00 86.75 124 GLU A N 1
ATOM 1020 C CA . GLU A 1 124 ? -23.795 -1.039 10.625 1.00 86.75 124 GLU A CA 1
ATOM 1021 C C . GLU A 1 124 ? -22.721 0.019 10.315 1.00 86.75 124 GLU A C 1
ATOM 1023 O O . GLU A 1 124 ? -22.184 0.061 9.212 1.00 86.75 124 GLU A O 1
ATOM 1028 N N . ILE A 1 125 ? -22.358 0.854 11.294 1.00 85.06 125 ILE A N 1
ATOM 1029 C CA . ILE A 1 125 ? -21.386 1.940 11.096 1.00 85.06 125 ILE A CA 1
ATOM 1030 C C . ILE A 1 125 ? -19.938 1.425 11.064 1.00 85.06 125 ILE A C 1
ATOM 1032 O O . ILE A 1 125 ? -19.109 1.934 10.303 1.00 85.06 125 ILE A O 1
ATOM 1036 N N . LEU A 1 126 ? -19.593 0.472 11.933 1.00 87.75 126 LEU A N 1
ATOM 1037 C CA . LEU A 1 126 ? -18.207 0.048 12.151 1.00 87.75 126 LEU A CA 1
ATOM 1038 C C . LEU A 1 126 ? -17.818 -1.177 11.319 1.00 87.75 126 LEU A C 1
ATOM 1040 O O . LEU A 1 126 ? -16.660 -1.260 10.897 1.00 87.75 126 LEU A O 1
ATOM 1044 N N . GLY A 1 127 ? -18.761 -2.083 11.057 1.00 83.81 127 GLY A N 1
ATOM 1045 C CA . GLY A 1 127 ? -18.533 -3.372 10.396 1.00 83.81 127 GLY A CA 1
ATOM 1046 C C . GLY A 1 127 ? -18.046 -3.267 8.949 1.00 83.81 127 GLY A C 1
ATOM 1047 O O . GLY A 1 127 ? -17.376 -4.169 8.457 1.00 83.81 127 GLY A O 1
ATOM 1048 N N . ASP A 1 128 ? -18.291 -2.137 8.281 1.00 79.06 128 ASP A N 1
ATOM 1049 C CA . ASP A 1 128 ? -17.798 -1.882 6.920 1.00 79.06 128 ASP A CA 1
ATOM 1050 C C . ASP A 1 128 ? -16.263 -1.784 6.835 1.00 79.06 128 ASP A C 1
ATOM 1052 O O . ASP A 1 128 ? -15.675 -2.009 5.773 1.00 79.06 128 ASP A O 1
ATOM 1056 N N . LYS A 1 129 ? -15.596 -1.399 7.932 1.00 77.94 129 LYS A N 1
ATOM 1057 C CA . LYS A 1 129 ? -14.144 -1.124 7.970 1.00 77.94 129 LYS A CA 1
ATOM 1058 C C . LYS A 1 129 ? -13.387 -1.920 9.026 1.00 77.94 129 LYS A C 1
ATOM 1060 O O . LYS A 1 129 ? -12.159 -1.982 8.972 1.00 77.94 129 LYS A O 1
ATOM 1065 N N . HIS A 1 130 ? -14.097 -2.482 9.992 1.00 86.62 130 HIS A N 1
ATOM 1066 C CA . HIS A 1 130 ? -13.531 -3.102 11.177 1.00 86.62 130 HIS A CA 1
ATOM 1067 C C . HIS A 1 130 ? -14.198 -4.444 11.420 1.00 86.62 130 HIS A C 1
ATOM 1069 O O . HIS A 1 130 ? -15.354 -4.648 11.063 1.00 86.62 130 HIS A O 1
ATOM 1075 N N . ASP A 1 131 ? -13.460 -5.342 12.056 1.00 89.06 131 ASP A N 1
ATOM 1076 C CA . ASP A 1 131 ? -14.064 -6.534 12.623 1.00 89.06 131 ASP A CA 1
ATOM 1077 C C . ASP A 1 131 ? -14.709 -6.138 13.956 1.00 89.06 131 ASP A C 1
ATOM 1079 O O . ASP A 1 131 ? -14.091 -5.434 14.759 1.00 89.06 131 ASP A O 1
ATOM 1083 N N . VAL A 1 132 ? -15.969 -6.503 14.167 1.00 92.50 132 VAL A N 1
ATOM 1084 C CA . VAL A 1 132 ? -16.746 -6.060 15.330 1.00 92.50 132 VAL A CA 1
ATOM 1085 C C . VAL A 1 132 ? -17.196 -7.282 16.106 1.00 92.50 132 VAL A C 1
ATOM 1087 O O . VAL A 1 132 ? -17.942 -8.116 15.598 1.00 92.50 132 VAL A O 1
ATOM 1090 N N . ILE A 1 133 ? -16.764 -7.357 17.360 1.00 94.12 133 ILE A N 1
ATOM 1091 C CA . ILE A 1 133 ? -17.175 -8.383 18.313 1.00 94.12 133 ILE A CA 1
ATOM 1092 C C . ILE A 1 133 ? -18.045 -7.716 19.361 1.00 94.12 133 ILE A C 1
ATOM 1094 O O . ILE A 1 133 ? -17.758 -6.604 19.803 1.00 94.12 133 ILE A O 1
ATOM 1098 N N . VAL A 1 134 ? -19.104 -8.401 19.774 1.00 93.62 134 VAL A N 1
ATOM 1099 C CA . VAL A 1 134 ? -20.034 -7.886 20.771 1.00 93.62 134 VAL A CA 1
ATOM 1100 C C . VAL A 1 134 ? -20.091 -8.834 21.953 1.00 93.62 134 VAL A C 1
ATOM 1102 O O . VAL A 1 134 ? -20.307 -10.034 21.788 1.00 93.62 134 VAL A O 1
ATOM 1105 N N . ALA A 1 135 ? -19.906 -8.281 23.144 1.00 93.50 135 ALA A N 1
ATOM 1106 C CA . ALA A 1 135 ? -20.034 -8.979 24.406 1.00 93.50 135 ALA A CA 1
ATOM 1107 C C . ALA A 1 135 ? -21.177 -8.365 25.215 1.00 93.50 135 ALA A C 1
ATOM 1109 O O . ALA A 1 135 ? -21.147 -7.184 25.554 1.00 93.50 135 ALA A O 1
ATOM 1110 N N . LEU A 1 136 ? -22.174 -9.194 25.524 1.00 90.88 136 LEU A N 1
ATOM 1111 C CA . LEU A 1 136 ? -23.361 -8.793 26.287 1.00 90.88 136 LEU A CA 1
ATOM 1112 C C . LEU A 1 136 ? -23.180 -8.958 27.796 1.00 90.88 136 LEU A C 1
ATOM 1114 O O . LEU A 1 136 ? -23.998 -8.505 28.591 1.00 90.88 136 LEU A O 1
ATOM 1118 N N . ASP A 1 137 ? -22.120 -9.656 28.189 1.00 89.00 137 ASP A N 1
ATOM 1119 C CA . ASP A 1 137 ? -21.793 -9.918 29.573 1.00 89.00 137 ASP A CA 1
ATOM 1120 C C . ASP A 1 137 ? -20.279 -9.996 29.783 1.00 89.00 137 ASP A C 1
ATOM 1122 O O . ASP A 1 137 ? -19.460 -9.993 28.855 1.00 89.00 137 ASP A O 1
ATOM 1126 N N . LYS A 1 138 ? -19.917 -10.077 31.062 1.00 89.31 138 LYS A N 1
ATOM 1127 C CA . LYS A 1 138 ? -18.537 -10.159 31.521 1.00 89.31 138 LYS A CA 1
ATOM 1128 C C . LYS A 1 138 ? -17.784 -11.371 30.988 1.00 89.31 138 LYS A C 1
ATOM 1130 O O . LYS A 1 138 ? -16.596 -11.262 30.692 1.00 89.31 138 LYS A O 1
ATOM 1135 N N . THR A 1 139 ? -18.441 -12.519 30.892 1.00 91.12 139 THR A N 1
ATOM 1136 C CA . THR A 1 139 ? -17.796 -13.757 30.457 1.00 91.12 139 THR A CA 1
ATOM 1137 C C . THR A 1 139 ? -17.418 -13.664 28.985 1.00 91.12 139 THR A C 1
ATOM 1139 O O . THR A 1 139 ? -16.259 -13.903 28.655 1.00 91.12 139 THR A O 1
ATOM 1142 N N . MET A 1 140 ? -18.342 -13.215 28.134 1.00 93.31 140 MET A N 1
ATOM 1143 C CA . MET A 1 140 ? -18.092 -13.005 26.705 1.00 93.31 140 MET A CA 1
ATOM 1144 C C . MET A 1 140 ? -16.978 -11.983 26.459 1.00 93.31 140 MET A C 1
ATOM 1146 O O . MET A 1 140 ? -16.119 -12.190 25.605 1.00 93.31 140 MET A O 1
ATOM 1150 N N . ALA A 1 141 ? -16.972 -10.882 27.214 1.00 92.94 141 ALA A N 1
ATOM 1151 C CA . ALA A 1 141 ? -15.973 -9.830 27.055 1.00 92.94 141 ALA A CA 1
ATOM 1152 C C . ALA A 1 141 ? -14.563 -10.322 27.407 1.00 92.94 141 ALA A C 1
ATOM 1154 O O . ALA A 1 141 ? -13.616 -10.067 26.663 1.00 92.94 141 ALA A O 1
ATOM 1155 N N . LEU A 1 142 ? -14.416 -11.044 28.522 1.00 92.69 142 LEU A N 1
ATOM 1156 C CA . LEU A 1 142 ? -13.126 -11.603 28.928 1.00 92.69 142 LEU A CA 1
ATOM 1157 C C . LEU A 1 142 ? -12.645 -12.686 27.958 1.00 92.69 142 LEU A C 1
ATOM 1159 O O . LEU A 1 142 ? -11.471 -12.681 27.597 1.00 92.69 142 LEU A O 1
ATOM 1163 N N . GLU A 1 143 ? -13.542 -13.556 27.487 1.00 94.69 143 GLU A N 1
ATOM 1164 C CA . GLU A 1 143 ? -13.217 -14.568 26.479 1.00 94.69 143 GLU A CA 1
ATOM 1165 C C . GLU A 1 143 ? -12.722 -13.923 25.178 1.00 94.69 143 GLU A C 1
ATOM 1167 O O . GLU A 1 143 ? -11.659 -14.293 24.678 1.00 94.69 143 GLU A O 1
ATOM 1172 N N . ALA A 1 144 ? -13.423 -12.906 24.666 1.00 94.12 144 ALA A N 1
ATOM 1173 C CA . ALA A 1 144 ? -13.013 -12.181 23.464 1.00 94.12 144 ALA A CA 1
ATOM 1174 C C . ALA A 1 144 ? -11.640 -11.507 23.635 1.00 94.12 144 ALA A C 1
ATOM 1176 O O . ALA A 1 144 ? -10.797 -11.585 22.748 1.00 94.12 144 ALA A O 1
ATOM 1177 N N . ILE A 1 145 ? -11.371 -10.890 24.790 1.00 92.81 145 ILE A N 1
ATOM 1178 C CA . ILE A 1 145 ? -10.068 -10.262 25.077 1.00 92.81 145 ILE A CA 1
ATOM 1179 C C . ILE A 1 145 ? -8.928 -11.292 25.126 1.00 92.81 145 ILE A C 1
ATOM 1181 O O . ILE A 1 145 ? -7.788 -10.960 24.803 1.00 92.81 145 ILE A O 1
ATOM 1185 N N . GLU A 1 146 ? -9.199 -12.520 25.568 1.00 92.31 146 GLU A N 1
ATOM 1186 C CA . GLU A 1 146 ? -8.189 -13.581 25.664 1.00 92.31 146 GLU A CA 1
ATOM 1187 C C . GLU A 1 146 ? -7.940 -14.307 24.340 1.00 92.31 146 GLU A C 1
ATOM 1189 O O . GLU A 1 146 ? -6.833 -14.800 24.110 1.00 92.31 146 GLU A O 1
ATOM 1194 N N . THR A 1 147 ? -8.958 -14.390 23.487 1.00 91.62 147 THR A N 1
ATOM 1195 C CA . THR A 1 147 ? -8.931 -15.198 22.261 1.00 91.62 147 THR A CA 1
ATOM 1196 C C . THR A 1 147 ? -8.661 -14.381 21.003 1.00 91.62 147 THR A C 1
ATOM 1198 O O . THR A 1 147 ? -8.080 -14.911 20.055 1.00 91.62 147 THR A O 1
ATOM 1201 N N . GLU A 1 148 ? -9.000 -13.093 21.010 1.00 91.38 148 GLU A N 1
ATOM 1202 C CA . GLU A 1 148 ? -8.951 -12.225 19.838 1.00 91.38 148 GLU A CA 1
ATOM 1203 C C . GLU A 1 148 ? -7.954 -11.075 20.011 1.00 91.38 148 GLU A C 1
ATOM 1205 O O . GLU A 1 148 ? -7.613 -10.645 21.115 1.00 91.38 148 GLU A O 1
ATOM 1210 N N . ASN A 1 149 ? -7.470 -10.532 18.893 1.00 88.56 149 ASN A N 1
ATOM 1211 C CA . ASN A 1 149 ? -6.526 -9.414 18.906 1.00 88.56 149 ASN A CA 1
ATOM 1212 C C . ASN A 1 149 ? -7.265 -8.065 18.954 1.00 88.56 149 ASN A C 1
ATOM 1214 O O . ASN A 1 149 ? -7.342 -7.341 17.958 1.00 88.56 149 ASN A O 1
ATOM 1218 N N . ILE A 1 150 ? -7.838 -7.751 20.118 1.00 92.56 150 ILE A N 1
ATOM 1219 C CA . ILE A 1 150 ? -8.651 -6.548 20.326 1.00 92.56 150 ILE A CA 1
ATOM 1220 C C . ILE A 1 150 ? -7.783 -5.286 20.332 1.00 92.56 150 ILE A C 1
ATOM 1222 O O . ILE A 1 150 ? -6.816 -5.161 21.082 1.00 92.56 150 ILE A O 1
ATOM 1226 N N . SER A 1 151 ? -8.174 -4.308 19.517 1.00 91.50 151 SER A N 1
ATOM 1227 C CA . SER A 1 151 ? -7.434 -3.051 19.330 1.00 91.50 151 SER A CA 1
ATOM 1228 C C . SER A 1 151 ? -8.091 -1.830 19.985 1.00 91.50 151 SER A C 1
ATOM 1230 O O . SER A 1 151 ? -7.424 -0.818 20.207 1.00 91.50 151 SER A O 1
ATOM 1232 N N . LEU A 1 152 ? -9.389 -1.922 20.276 1.00 91.19 152 LEU A N 1
ATOM 1233 C CA . LEU A 1 152 ? -10.203 -0.896 20.917 1.00 91.19 152 LEU A CA 1
ATOM 1234 C C . LEU A 1 152 ? -11.398 -1.568 21.598 1.00 91.19 152 LEU A C 1
ATOM 1236 O O . LEU A 1 152 ? -12.014 -2.460 21.013 1.00 91.19 152 LEU A O 1
ATOM 1240 N N . ILE A 1 153 ? -11.736 -1.106 22.799 1.00 92.75 153 ILE A N 1
ATOM 1241 C CA . ILE A 1 153 ? -12.959 -1.484 23.505 1.00 92.75 153 ILE A CA 1
ATOM 1242 C C . ILE A 1 153 ? -13.886 -0.265 23.539 1.00 92.75 153 ILE A C 1
ATOM 1244 O O . ILE A 1 153 ? -13.482 0.795 24.017 1.00 92.75 153 ILE A O 1
ATOM 1248 N N . LEU A 1 154 ? -15.111 -0.420 23.034 1.00 91.06 154 LEU A N 1
ATOM 1249 C CA . LEU A 1 154 ? -16.212 0.515 23.266 1.00 91.06 154 LEU A CA 1
ATOM 1250 C C . LEU A 1 154 ? -16.986 0.017 24.479 1.00 91.06 154 LEU A C 1
ATOM 1252 O O . LEU A 1 154 ? -17.534 -1.089 24.451 1.00 91.06 154 LEU A O 1
ATOM 1256 N N . PHE A 1 155 ? -16.9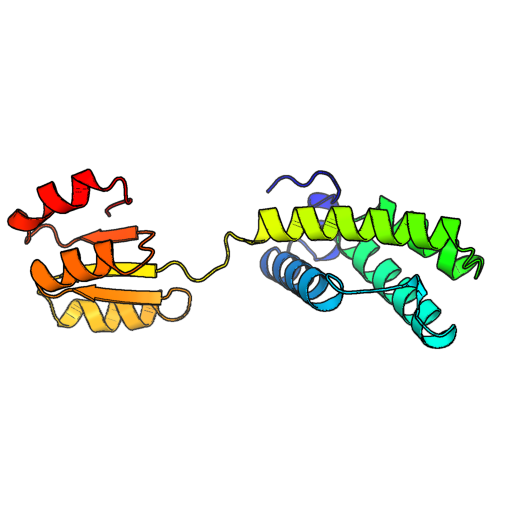68 0.798 25.553 1.00 88.44 155 PHE A N 1
ATOM 1257 C CA . PHE A 1 155 ? -17.421 0.338 26.855 1.00 88.44 155 PHE A CA 1
ATOM 1258 C C . PHE A 1 155 ? -18.624 1.130 27.354 1.00 88.44 155 PHE A C 1
ATOM 1260 O O . PHE A 1 155 ? -18.569 2.345 27.539 1.00 88.44 155 PHE A O 1
ATOM 1267 N N . GLU A 1 156 ? -19.712 0.422 27.637 1.00 84.75 156 GLU A N 1
ATOM 1268 C CA . GLU A 1 156 ? -20.865 1.024 28.278 1.00 84.75 156 GLU A CA 1
ATOM 1269 C C . GLU A 1 156 ? -20.618 1.277 29.773 1.00 84.75 156 GLU A C 1
ATOM 1271 O O . GLU A 1 156 ? -20.388 0.357 30.558 1.00 84.75 156 GLU A O 1
ATOM 1276 N N . ILE A 1 157 ? -20.714 2.548 30.181 1.00 74.69 157 ILE A N 1
ATOM 1277 C CA . ILE A 1 157 ? -20.373 3.007 31.537 1.00 74.69 157 ILE A CA 1
ATOM 1278 C C . ILE A 1 157 ? -21.216 2.362 32.646 1.00 74.69 157 ILE A C 1
ATOM 1280 O O . ILE A 1 157 ? -20.805 2.378 33.803 1.00 74.69 157 ILE A O 1
ATOM 1284 N N . ASP A 1 158 ? -22.376 1.797 32.310 1.00 76.56 158 ASP A N 1
ATOM 1285 C CA . ASP A 1 158 ? -23.278 1.163 33.271 1.00 76.56 158 ASP A CA 1
ATOM 1286 C C . ASP A 1 158 ? -22.766 -0.230 33.726 1.00 76.56 158 ASP A C 1
ATOM 1288 O O . ASP A 1 158 ? -23.201 -0.726 34.766 1.00 76.56 158 ASP A O 1
ATOM 1292 N N . MET A 1 159 ? -21.774 -0.827 33.042 1.00 76.38 159 MET A N 1
ATOM 1293 C CA . MET A 1 159 ? -21.186 -2.144 33.368 1.00 76.38 159 MET A CA 1
ATOM 1294 C C . MET A 1 159 ? -19.927 -2.070 34.262 1.00 76.38 159 MET A C 1
ATOM 1296 O O . MET A 1 159 ? -18.934 -2.759 34.037 1.00 76.38 159 MET A O 1
ATOM 1300 N N . ILE A 1 160 ? -19.909 -1.202 35.279 1.00 75.75 160 ILE A N 1
ATOM 1301 C CA . ILE A 1 160 ? -18.716 -0.891 36.109 1.00 75.75 160 ILE A CA 1
ATOM 1302 C C . ILE A 1 160 ? -17.977 -2.122 36.671 1.00 75.75 160 ILE A C 1
ATOM 1304 O O . ILE A 1 160 ? -16.762 -2.075 36.862 1.00 75.75 160 ILE A O 1
ATOM 1308 N N . ASP A 1 161 ? -18.678 -3.226 36.918 1.00 79.62 161 ASP A N 1
ATOM 1309 C CA . ASP A 1 161 ? -18.151 -4.466 37.496 1.00 79.62 161 ASP A CA 1
ATOM 1310 C C . ASP A 1 161 ? -17.138 -5.216 36.610 1.00 79.62 161 ASP A C 1
ATOM 1312 O O . ASP A 1 161 ? -16.432 -6.106 37.101 1.00 79.62 161 ASP A O 1
ATOM 1316 N N . ILE A 1 162 ? -17.039 -4.862 35.326 1.00 82.62 162 ILE A N 1
ATOM 1317 C CA . ILE A 1 162 ? -16.003 -5.374 34.418 1.00 82.62 162 ILE A CA 1
ATOM 1318 C C . ILE A 1 162 ? -14.874 -4.368 34.156 1.00 82.62 162 ILE A C 1
ATOM 1320 O O . ILE A 1 162 ? -13.785 -4.763 33.737 1.00 82.62 162 ILE A O 1
ATOM 1324 N N . TYR A 1 163 ? -15.094 -3.076 34.416 1.00 84.50 163 TYR A N 1
ATOM 1325 C CA . TYR A 1 163 ? -14.172 -2.015 34.005 1.00 84.50 163 TYR A CA 1
ATOM 1326 C C . TYR A 1 163 ? -12.756 -2.197 34.575 1.00 84.50 163 TYR A C 1
ATOM 1328 O O . TYR A 1 163 ? -11.763 -2.042 33.860 1.00 84.50 163 TYR A O 1
ATOM 1336 N N . ASP A 1 164 ? -12.652 -2.579 35.849 1.00 84.50 164 ASP A N 1
ATOM 1337 C CA . ASP A 1 164 ? -11.358 -2.806 36.500 1.00 84.50 164 ASP A CA 1
ATOM 1338 C C . ASP A 1 164 ? -10.593 -3.990 35.885 1.00 84.50 164 ASP A C 1
ATOM 1340 O O . ASP A 1 164 ? -9.367 -3.928 35.741 1.00 84.50 164 ASP A O 1
ATOM 1344 N N . ASP A 1 165 ? -11.307 -5.031 35.445 1.00 85.38 165 ASP A N 1
ATOM 1345 C CA . ASP A 1 165 ? -10.703 -6.208 34.819 1.00 85.38 165 ASP A CA 1
ATOM 1346 C C . ASP A 1 165 ? -10.133 -5.866 33.435 1.00 85.38 165 ASP A C 1
ATOM 1348 O O . ASP A 1 165 ? -8.996 -6.236 33.122 1.00 85.38 165 ASP A O 1
ATOM 1352 N N . ILE A 1 166 ? -10.871 -5.099 32.624 1.00 85.38 166 ILE A N 1
ATOM 1353 C CA . ILE A 1 166 ? -10.445 -4.721 31.264 1.00 85.38 166 ILE A CA 1
ATOM 1354 C C . ILE A 1 166 ? -9.365 -3.636 31.260 1.00 85.38 166 ILE A C 1
ATOM 1356 O O . ILE A 1 166 ? -8.429 -3.696 30.460 1.00 85.38 166 ILE A O 1
ATOM 1360 N N . LYS A 1 167 ? -9.415 -2.677 32.192 1.00 84.19 167 LYS A N 1
ATOM 1361 C CA . LYS A 1 167 ? -8.438 -1.578 32.275 1.00 84.19 167 LYS A CA 1
ATOM 1362 C C . LYS A 1 167 ? -7.014 -2.077 32.517 1.00 84.19 167 LYS A C 1
ATOM 1364 O O . LYS A 1 167 ? -6.047 -1.446 32.088 1.00 84.19 167 LYS A O 1
ATOM 1369 N N . SER A 1 168 ? -6.871 -3.230 33.166 1.00 81.88 168 SER A N 1
ATOM 1370 C CA . SER A 1 168 ? -5.574 -3.865 33.415 1.00 81.88 168 SER A CA 1
ATOM 1371 C C . SER A 1 168 ? -4.847 -4.315 32.134 1.00 81.88 168 SER A C 1
ATOM 1373 O O . SER A 1 168 ? -3.630 -4.509 32.154 1.00 81.88 168 SER A O 1
ATOM 1375 N N . LYS A 1 169 ? -5.559 -4.452 31.005 1.00 80.88 169 LYS A N 1
ATOM 1376 C CA . LYS A 1 169 ? -5.063 -5.092 29.775 1.00 80.88 169 LYS A CA 1
ATOM 1377 C C . LYS A 1 169 ? -4.324 -4.158 28.812 1.00 80.88 169 LYS A C 1
ATOM 1379 O O . LYS A 1 169 ? -3.845 -4.622 27.786 1.00 80.88 169 LYS A O 1
ATOM 1384 N N . SER A 1 170 ? -4.172 -2.868 29.135 1.00 83.50 170 SER A N 1
ATOM 1385 C CA . SER A 1 170 ? -3.500 -1.869 28.273 1.00 83.50 170 SER A CA 1
ATOM 1386 C C . SER A 1 170 ? -4.101 -1.727 26.862 1.00 83.50 170 SER A C 1
ATOM 1388 O O . SER A 1 170 ? -3.440 -1.230 25.951 1.00 83.50 170 SER A O 1
ATOM 1390 N N . ILE A 1 171 ? -5.361 -2.129 26.687 1.00 87.94 171 ILE A N 1
ATOM 1391 C CA . ILE A 1 171 ? -6.150 -1.890 25.476 1.00 87.94 171 ILE A CA 1
ATOM 1392 C C . ILE A 1 171 ? -6.842 -0.525 25.638 1.00 87.94 171 ILE A C 1
ATOM 1394 O O . ILE A 1 171 ? -7.328 -0.233 26.733 1.00 87.94 171 ILE A O 1
ATOM 1398 N N . PRO A 1 172 ? -6.886 0.336 24.604 1.00 89.19 172 PRO A N 1
ATOM 1399 C CA . PRO A 1 172 ? -7.653 1.578 24.655 1.00 89.19 172 PRO A CA 1
ATOM 1400 C C . PRO A 1 172 ? -9.140 1.311 24.927 1.00 89.19 172 PRO A C 1
ATOM 1402 O O . PRO A 1 172 ? -9.734 0.436 24.297 1.00 89.19 172 PRO A O 1
ATOM 1405 N N . ILE A 1 173 ? -9.732 2.087 25.837 1.00 89.31 173 ILE A N 1
ATOM 1406 C CA . ILE A 1 173 ? -11.156 2.029 26.192 1.00 89.31 173 ILE A CA 1
ATOM 1407 C C . ILE A 1 173 ? -11.755 3.412 25.929 1.00 89.31 173 ILE A C 1
ATOM 1409 O O . ILE A 1 173 ? -11.173 4.411 26.368 1.00 89.31 173 ILE A O 1
ATOM 1413 N N . ILE A 1 174 ? -12.870 3.462 25.198 1.00 86.44 174 ILE A N 1
ATOM 1414 C CA . ILE A 1 174 ? -13.665 4.671 24.927 1.00 86.44 174 ILE A CA 1
ATOM 1415 C C . ILE A 1 174 ? -15.054 4.497 25.527 1.00 86.44 174 ILE A C 1
ATOM 1417 O O . ILE A 1 174 ? -15.625 3.395 25.351 1.00 86.44 174 ILE A O 1
#

Secondary structure (DSSP, 8-state):
---SS--HHHHHHHTTT-HHHHHHHHHHHHHHHTT--GGGS-HHHHHHHHHHHHHHHHHTT-HHHHHHHHHHHHHT---HHHHHHHHHHHHHHHHHHHHHGGGGSPPEEEEE-S-HHHHHHHHHHHTTTSEEEEESSHHHHHHHHHHS-EEEEEE-TT-HHHHHHHHTT---B-

pLDDT: mean 90.43, std 7.93, range [56.09, 98.31]

Radius of gyration: 23.14 Å; chains: 1; bounding box: 54×32×61 Å

Sequence (174 aa):
MNFKYIDTELGLQYLNGNEELYFKILKNFVNRYKDLQIEILDRDKLDNTIHTIKGLSATLGMTKLSEIATKLNEKKIYEKDKLIEFSKKLQLIIDELEIKLQDDKPKTILIITDKIIDIDILIEILGDKHDVIVALDKTMALEAIETENISLILFEIDMIDIYDDIKSKSIPII